Protein AF-A0A2U1VQ32-F1 (afdb_monomer)

Mean predicted aligned error: 4.56 Å

Structure (mmCIF, N/CA/C/O backbone):
data_AF-A0A2U1VQ32-F1
#
_entry.id   AF-A0A2U1VQ32-F1
#
loop_
_atom_site.group_PDB
_atom_site.id
_atom_site.type_symbol
_atom_site.label_atom_id
_atom_site.label_alt_id
_atom_site.label_comp_id
_atom_site.label_asym_id
_atom_site.label_entity_id
_atom_site.label_seq_id
_atom_s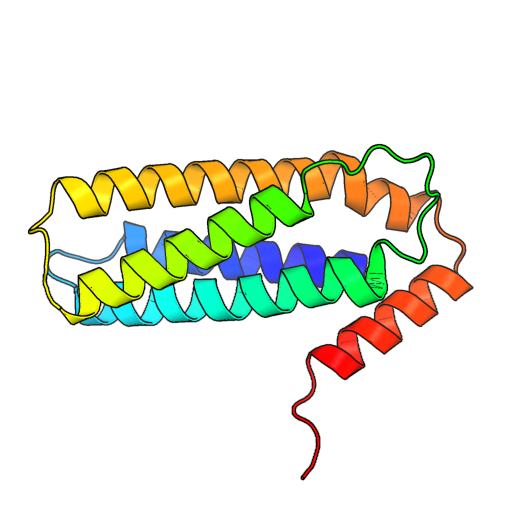ite.pdbx_PDB_ins_code
_atom_site.Cartn_x
_atom_site.Cartn_y
_atom_site.Cartn_z
_atom_site.occupancy
_atom_site.B_iso_or_equiv
_atom_site.auth_seq_id
_atom_site.auth_comp_id
_atom_site.auth_asym_id
_atom_site.auth_atom_id
_atom_site.pdbx_PDB_model_num
ATOM 1 N N . MET A 1 1 ? -10.276 -11.483 7.255 1.00 88.06 1 MET A N 1
ATOM 2 C CA . MET A 1 1 ? -10.559 -10.308 8.117 1.00 88.06 1 MET A CA 1
ATOM 3 C C . MET A 1 1 ? -9.885 -9.085 7.499 1.00 88.06 1 MET A C 1
ATOM 5 O O . MET A 1 1 ? -8.958 -9.293 6.727 1.00 88.06 1 MET A O 1
ATOM 9 N N . ILE A 1 2 ? -10.326 -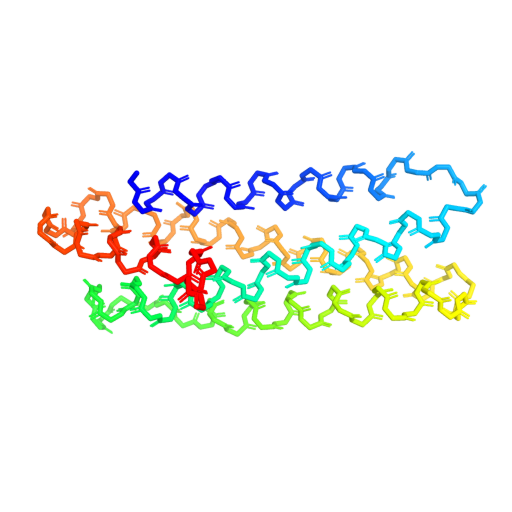7.850 7.770 1.00 95.88 2 ILE A N 1
ATOM 10 C CA . ILE A 1 2 ? -9.738 -6.654 7.133 1.00 95.88 2 ILE A CA 1
ATOM 11 C C . ILE A 1 2 ? -8.228 -6.504 7.387 1.00 95.88 2 ILE A C 1
ATOM 13 O O . ILE A 1 2 ? -7.496 -6.306 6.427 1.00 95.88 2 ILE A O 1
ATOM 17 N N . ALA A 1 3 ? -7.748 -6.731 8.616 1.00 95.62 3 ALA A N 1
ATOM 18 C CA . ALA A 1 3 ? -6.312 -6.718 8.928 1.00 95.62 3 ALA A CA 1
ATOM 19 C C . ALA A 1 3 ? -5.513 -7.718 8.070 1.00 95.62 3 ALA A C 1
ATOM 21 O O . ALA A 1 3 ? -4.540 -7.346 7.437 1.00 95.62 3 ALA A O 1
ATOM 22 N N . GLN A 1 4 ? -6.0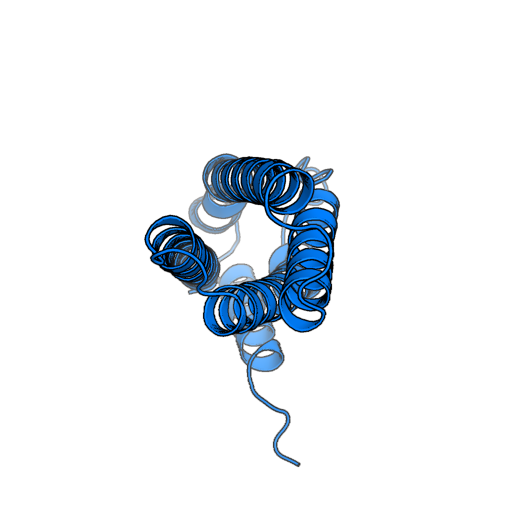04 -8.954 7.932 1.00 95.81 4 GLN A N 1
ATOM 23 C CA . GLN A 1 4 ? -5.383 -9.963 7.057 1.00 95.81 4 GLN A CA 1
ATOM 24 C C . GLN A 1 4 ? -5.386 -9.556 5.578 1.00 95.81 4 GLN A C 1
ATOM 26 O O . GLN A 1 4 ? -4.592 -10.059 4.798 1.00 95.81 4 GLN A O 1
ATOM 31 N N . THR A 1 5 ? -6.328 -8.704 5.166 1.00 96.25 5 THR A N 1
ATOM 32 C CA . THR A 1 5 ? -6.373 -8.215 3.782 1.00 96.25 5 THR A CA 1
ATOM 33 C C . THR A 1 5 ? -5.290 -7.164 3.556 1.00 96.25 5 THR A C 1
ATOM 35 O O . THR A 1 5 ? -4.655 -7.191 2.516 1.00 96.25 5 THR A O 1
ATOM 38 N N . ILE A 1 6 ? -5.059 -6.285 4.537 1.00 97.38 6 ILE A N 1
ATOM 39 C CA . ILE A 1 6 ? -3.960 -5.309 4.522 1.00 97.38 6 ILE A CA 1
ATOM 40 C C . ILE A 1 6 ? -2.618 -6.046 4.450 1.00 97.38 6 ILE A C 1
ATOM 42 O O . ILE A 1 6 ? -1.866 -5.836 3.507 1.00 97.38 6 ILE A O 1
ATOM 46 N N . GLU A 1 7 ? -2.388 -6.993 5.362 1.00 97.19 7 GLU A N 1
ATOM 47 C CA . GLU A 1 7 ? -1.155 -7.797 5.401 1.00 97.19 7 GLU A CA 1
ATOM 48 C C . GLU A 1 7 ? -0.940 -8.576 4.091 1.00 97.19 7 GLU A C 1
ATOM 50 O O . GLU A 1 7 ? 0.159 -8.604 3.544 1.00 97.19 7 GLU A O 1
ATOM 55 N N . SER A 1 8 ? -2.007 -9.157 3.530 1.00 97.19 8 SER A N 1
ATOM 56 C CA . SER A 1 8 ? -1.931 -9.856 2.243 1.00 97.19 8 SER A CA 1
ATOM 57 C C . SER A 1 8 ? -1.604 -8.925 1.072 1.00 97.19 8 SER A C 1
ATOM 59 O O . SER A 1 8 ? -0.912 -9.357 0.151 1.00 97.19 8 SER A O 1
ATOM 61 N N . ASP A 1 9 ? -2.106 -7.686 1.068 1.00 97.75 9 ASP A N 1
ATOM 62 C CA . ASP A 1 9 ? -1.760 -6.698 0.041 1.00 97.75 9 ASP A CA 1
ATOM 63 C C . ASP A 1 9 ? -0.275 -6.297 0.168 1.00 97.75 9 ASP A C 1
ATOM 65 O O . ASP A 1 9 ? 0.412 -6.155 -0.845 1.00 97.75 9 ASP A O 1
ATOM 69 N N . HIS A 1 10 ? 0.249 -6.168 1.395 1.00 98.25 10 HIS A N 1
ATOM 70 C CA . HIS A 1 10 ? 1.671 -5.887 1.629 1.00 98.25 10 HIS A CA 1
ATOM 71 C C . HIS A 1 10 ? 2.566 -7.004 1.104 1.00 98.25 10 HIS A C 1
ATOM 73 O O . HIS A 1 10 ? 3.559 -6.728 0.434 1.00 98.25 10 HIS A O 1
ATOM 79 N N . ASP A 1 11 ? 2.225 -8.261 1.379 1.00 97.94 11 ASP A N 1
ATOM 80 C CA . ASP A 1 11 ? 3.020 -9.398 0.914 1.00 97.94 11 ASP A CA 1
ATOM 81 C C . ASP A 1 11 ? 3.014 -9.502 -0.616 1.00 97.94 11 ASP A C 1
ATOM 83 O O . ASP A 1 11 ? 4.080 -9.634 -1.219 1.00 97.94 11 ASP A O 1
ATOM 87 N N . ALA A 1 12 ? 1.859 -9.299 -1.258 1.00 96.69 12 ALA A N 1
ATOM 88 C CA . ALA A 1 12 ? 1.773 -9.218 -2.717 1.00 96.69 12 ALA A CA 1
ATOM 89 C C . ALA A 1 12 ? 2.618 -8.062 -3.290 1.00 96.69 12 ALA A C 1
ATOM 91 O O . ALA A 1 12 ? 3.274 -8.209 -4.320 1.00 96.69 12 ALA A O 1
ATOM 92 N N . GLY A 1 13 ? 2.659 -6.912 -2.611 1.00 96.19 13 GLY A N 1
ATOM 93 C CA . GLY A 1 13 ? 3.536 -5.806 -2.992 1.00 96.19 13 GLY A CA 1
ATOM 94 C C . GLY A 1 13 ? 5.026 -6.154 -2.874 1.00 96.19 13 GLY A C 1
ATOM 95 O O . GLY A 1 13 ? 5.799 -5.872 -3.790 1.00 96.19 13 GLY A O 1
ATOM 96 N N . LYS A 1 14 ? 5.440 -6.820 -1.786 1.00 96.19 14 LYS A N 1
ATOM 97 C CA . LYS A 1 14 ? 6.832 -7.272 -1.582 1.00 96.19 14 LYS A CA 1
ATOM 98 C C . LYS A 1 14 ? 7.271 -8.255 -2.668 1.00 96.19 14 LYS A C 1
ATOM 100 O O . LYS A 1 14 ? 8.414 -8.177 -3.122 1.00 96.19 14 LYS A O 1
ATOM 105 N N . GLU A 1 15 ? 6.376 -9.145 -3.097 1.00 94.69 15 GLU A N 1
ATOM 106 C CA . GLU A 1 15 ? 6.630 -10.083 -4.196 1.00 94.69 15 GLU A CA 1
ATOM 107 C C . GLU A 1 15 ? 6.957 -9.350 -5.500 1.00 94.69 15 GLU A C 1
ATOM 109 O O . GLU A 1 15 ? 7.956 -9.678 -6.141 1.00 94.69 15 GLU A O 1
ATOM 114 N N . VAL A 1 16 ? 6.214 -8.289 -5.837 1.00 92.88 16 VAL A N 1
ATOM 115 C CA . VAL A 1 16 ? 6.509 -7.455 -7.014 1.00 92.88 16 VAL A CA 1
ATOM 116 C C . VAL A 1 16 ? 7.934 -6.889 -6.957 1.00 92.88 16 VAL A C 1
ATOM 118 O O . VAL A 1 16 ? 8.691 -6.990 -7.926 1.00 92.88 16 VAL A O 1
ATOM 121 N N . PHE A 1 17 ? 8.354 -6.331 -5.817 1.00 92.44 17 PHE A N 1
ATOM 122 C CA . PHE A 1 17 ? 9.724 -5.818 -5.675 1.00 92.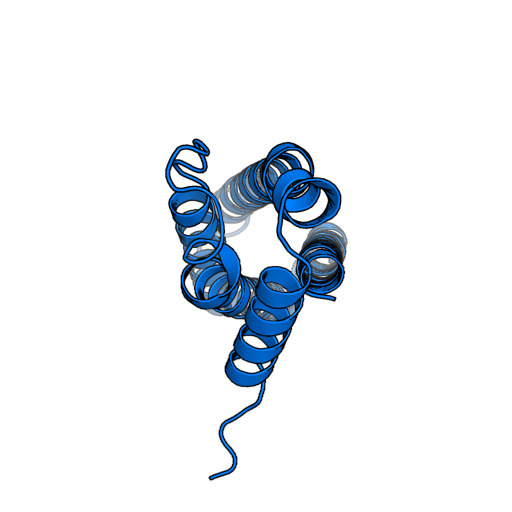44 17 PHE A CA 1
ATOM 123 C C . PHE A 1 17 ? 10.786 -6.915 -5.766 1.00 92.44 17 PHE A C 1
ATOM 125 O O . PHE A 1 17 ? 11.886 -6.649 -6.254 1.00 92.44 17 PHE A O 1
ATOM 132 N N . ALA A 1 18 ? 10.486 -8.126 -5.292 1.00 90.00 18 ALA A N 1
ATOM 133 C CA . ALA A 1 18 ? 11.391 -9.262 -5.408 1.00 90.00 18 ALA A CA 1
ATOM 134 C C . ALA A 1 18 ? 11.557 -9.703 -6.870 1.00 90.00 18 ALA A C 1
ATOM 136 O O . ALA A 1 18 ? 12.679 -9.982 -7.284 1.00 90.00 18 ALA A O 1
ATOM 137 N N . VAL A 1 19 ? 10.481 -9.720 -7.661 1.00 88.81 19 VAL A N 1
ATOM 138 C CA . VAL A 1 19 ? 10.540 -10.033 -9.099 1.00 88.81 19 VAL A CA 1
ATOM 139 C C . VAL A 1 19 ? 11.368 -8.980 -9.833 1.00 88.81 19 VAL A C 1
ATOM 141 O O . VAL A 1 19 ? 12.389 -9.300 -10.439 1.00 88.81 19 VAL A O 1
ATOM 144 N N . VAL A 1 20 ? 11.011 -7.701 -9.686 1.00 86.50 20 VAL A N 1
ATOM 145 C CA . VAL A 1 20 ? 11.703 -6.602 -10.376 1.00 86.50 20 VAL A CA 1
ATOM 146 C C . VAL A 1 20 ? 13.177 -6.485 -9.980 1.00 86.50 20 VAL A C 1
ATOM 148 O O . VAL A 1 20 ? 14.017 -6.228 -10.842 1.00 86.50 20 VAL A O 1
ATOM 151 N N . GLY A 1 21 ? 13.507 -6.688 -8.701 1.00 82.44 21 GLY A N 1
ATOM 152 C CA . GLY A 1 21 ? 14.885 -6.621 -8.208 1.00 82.44 21 GLY A CA 1
ATOM 153 C C . GLY A 1 21 ? 15.778 -7.785 -8.655 1.00 82.44 21 GLY A C 1
ATOM 154 O O . GLY A 1 21 ? 16.996 -7.631 -8.663 1.00 82.44 21 GLY A O 1
ATOM 155 N N . ASN A 1 22 ? 15.195 -8.927 -9.037 1.00 80.62 22 ASN A N 1
ATOM 156 C CA . ASN A 1 22 ? 15.929 -10.119 -9.479 1.00 80.62 22 ASN A CA 1
ATOM 157 C C . ASN A 1 22 ? 15.940 -10.310 -11.007 1.00 80.62 22 ASN A C 1
ATOM 159 O O . ASN A 1 22 ? 16.592 -11.233 -11.500 1.00 80.62 22 ASN A O 1
ATOM 163 N N . ALA A 1 23 ? 15.228 -9.473 -11.763 1.00 74.88 23 ALA A N 1
ATOM 164 C CA . ALA A 1 23 ? 15.148 -9.589 -13.213 1.00 74.88 23 ALA A CA 1
ATOM 165 C C . ALA A 1 23 ? 16.507 -9.293 -13.885 1.00 74.88 23 ALA A C 1
ATOM 167 O O . ALA A 1 23 ? 17.149 -8.276 -13.610 1.00 74.88 23 ALA A O 1
ATOM 168 N N . ALA A 1 24 ? 16.948 -10.173 -14.791 1.00 65.81 24 ALA A N 1
ATOM 169 C CA . ALA A 1 24 ? 18.203 -10.009 -15.530 1.00 65.81 24 ALA A CA 1
ATOM 170 C C . ALA A 1 24 ? 18.105 -8.867 -16.560 1.00 65.81 24 ALA A C 1
ATOM 172 O O . ALA A 1 24 ? 17.082 -8.695 -17.222 1.00 65.81 24 ALA A O 1
ATOM 173 N N . GLU A 1 25 ? 19.166 -8.075 -16.734 1.00 68.19 25 GLU A N 1
ATOM 174 C CA . GLU A 1 25 ? 19.111 -6.926 -17.645 1.00 68.19 25 GLU A CA 1
ATOM 175 C C . GLU A 1 25 ? 19.240 -7.318 -19.133 1.00 68.19 25 GLU A C 1
ATOM 177 O O . GLU A 1 25 ? 20.088 -8.151 -19.467 1.00 68.19 25 GLU A O 1
ATOM 182 N N . PRO A 1 26 ? 18.469 -6.688 -20.051 1.00 65.12 26 PRO A N 1
ATOM 183 C CA . PRO A 1 26 ? 17.368 -5.747 -19.816 1.00 65.12 26 PRO A CA 1
ATOM 184 C C . PRO A 1 26 ? 15.976 -6.421 -19.863 1.00 65.12 26 PRO A C 1
ATOM 186 O O . PRO A 1 26 ? 15.475 -6.748 -20.939 1.00 65.12 26 PRO A O 1
ATOM 189 N N . ALA A 1 27 ? 15.299 -6.527 -18.713 1.00 82.12 27 ALA A N 1
ATOM 190 C CA . ALA A 1 27 ? 13.934 -7.059 -18.569 1.00 82.12 27 ALA A CA 1
ATOM 191 C C . ALA A 1 27 ? 12.846 -5.957 -18.554 1.00 82.12 27 ALA A C 1
ATOM 193 O O . ALA A 1 27 ? 12.037 -5.854 -17.633 1.00 82.12 27 ALA A O 1
ATOM 194 N N . TRP A 1 28 ? 12.831 -5.074 -19.559 1.00 85.69 28 TRP A N 1
ATOM 195 C CA . TRP A 1 28 ? 11.945 -3.894 -19.568 1.00 85.69 28 TRP A CA 1
ATOM 196 C C . TRP A 1 28 ? 10.447 -4.209 -19.571 1.00 85.69 28 TRP A C 1
ATOM 198 O O . TRP A 1 28 ? 9.681 -3.499 -18.921 1.00 85.69 28 TRP A O 1
ATOM 208 N N . ASP A 1 29 ? 10.031 -5.254 -20.285 1.00 87.00 29 ASP A N 1
ATOM 209 C CA . ASP A 1 29 ? 8.617 -5.632 -20.371 1.00 87.00 29 ASP A CA 1
ATOM 210 C C . ASP A 1 29 ? 8.116 -6.209 -19.035 1.00 87.00 29 ASP A C 1
ATOM 212 O O . ASP A 1 29 ? 7.008 -5.895 -18.603 1.00 87.00 29 ASP A O 1
ATOM 216 N N . GLU A 1 30 ? 8.967 -6.967 -18.338 1.00 88.38 30 GLU A N 1
ATOM 217 C CA . GLU A 1 30 ? 8.710 -7.471 -16.984 1.00 88.38 30 GLU A CA 1
ATOM 218 C C . GLU A 1 30 ? 8.633 -6.315 -15.982 1.00 88.38 30 GLU A C 1
ATOM 220 O O . GLU A 1 30 ? 7.609 -6.141 -15.327 1.00 88.38 30 GLU A O 1
ATOM 225 N N . ARG A 1 31 ? 9.641 -5.426 -15.959 1.00 90.12 31 ARG A N 1
ATOM 226 C CA . ARG A 1 31 ? 9.631 -4.200 -15.136 1.00 90.12 31 ARG A CA 1
ATOM 227 C C . ARG A 1 31 ? 8.345 -3.389 -15.341 1.00 90.12 31 ARG A C 1
ATOM 229 O O . ARG A 1 31 ? 7.761 -2.895 -14.381 1.00 90.12 31 ARG A O 1
ATOM 236 N N . ALA A 1 32 ? 7.898 -3.243 -16.589 1.00 92.19 32 ALA A N 1
ATOM 237 C CA . ALA A 1 32 ? 6.668 -2.534 -16.919 1.00 92.19 32 ALA A CA 1
ATOM 238 C C . ALA A 1 32 ? 5.408 -3.229 -16.386 1.00 92.19 32 ALA A C 1
ATOM 240 O O . ALA A 1 32 ? 4.534 -2.555 -15.838 1.00 92.19 32 ALA A O 1
ATOM 241 N N . GLY A 1 3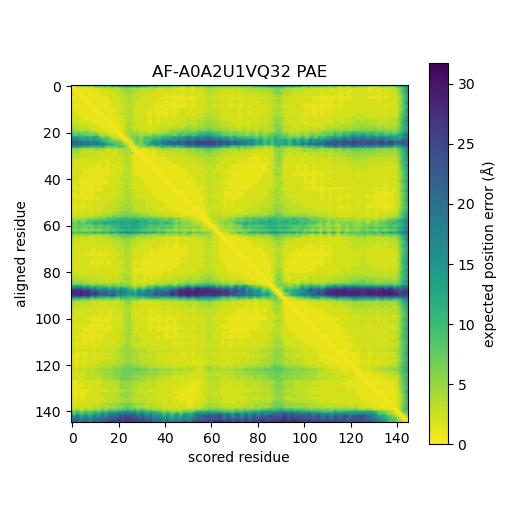3 ? 5.296 -4.545 -16.582 1.00 93.69 33 GLY A N 1
ATOM 242 C CA . GLY A 1 33 ? 4.150 -5.333 -16.129 1.00 93.69 33 GLY A CA 1
ATOM 243 C C . GLY A 1 33 ? 4.018 -5.327 -14.610 1.00 93.69 33 GLY A C 1
ATOM 244 O O . GLY A 1 33 ? 2.947 -5.027 -14.084 1.00 93.69 33 GLY A O 1
ATOM 245 N N . GLU A 1 34 ? 5.129 -5.558 -13.921 1.00 95.12 34 GLU A N 1
ATOM 246 C CA . GLU A 1 34 ? 5.198 -5.617 -12.466 1.00 95.12 34 GLU A CA 1
ATOM 247 C C . GLU A 1 34 ? 4.894 -4.266 -11.807 1.00 95.12 34 GLU A C 1
ATOM 249 O O . GLU A 1 34 ? 4.056 -4.173 -10.910 1.00 95.12 34 GLU A O 1
ATOM 254 N N . MET A 1 35 ? 5.480 -3.171 -12.302 1.00 96.00 35 MET A N 1
ATOM 255 C CA . MET A 1 35 ? 5.172 -1.835 -11.776 1.00 96.00 35 MET A CA 1
ATOM 256 C C . MET A 1 35 ? 3.711 -1.435 -12.012 1.00 96.00 35 MET A C 1
ATOM 258 O O . MET A 1 35 ? 3.110 -0.753 -11.183 1.00 96.00 35 MET A O 1
ATOM 262 N N . GLU A 1 36 ? 3.098 -1.887 -13.107 1.00 96.81 36 GLU A N 1
ATOM 263 C CA . GLU A 1 36 ? 1.671 -1.662 -13.332 1.00 96.81 36 GLU A CA 1
ATOM 264 C C . GLU A 1 36 ? 0.794 -2.517 -12.404 1.00 96.81 36 GLU A C 1
ATOM 266 O O . GLU A 1 36 ? -0.258 -2.060 -11.948 1.00 96.81 36 GLU A O 1
ATOM 271 N N . ALA A 1 37 ? 1.208 -3.753 -12.114 1.00 96.19 37 ALA A N 1
ATOM 272 C CA . ALA A 1 37 ? 0.541 -4.600 -11.133 1.00 96.19 37 ALA A CA 1
ATOM 273 C C . ALA A 1 37 ? 0.570 -3.954 -9.741 1.00 96.19 37 ALA A C 1
ATOM 275 O O . ALA A 1 37 ? -0.489 -3.816 -9.124 1.00 96.19 37 ALA A O 1
ATOM 276 N N . LEU A 1 38 ? 1.735 -3.461 -9.306 1.00 98.00 38 LEU A N 1
ATOM 277 C CA . LEU A 1 38 ? 1.875 -2.729 -8.049 1.00 98.00 38 LEU A CA 1
ATOM 278 C C . LEU A 1 38 ? 1.004 -1.472 -8.023 1.00 98.00 38 LEU A C 1
ATOM 280 O O . LEU A 1 38 ? 0.267 -1.278 -7.062 1.00 98.00 38 LEU A O 1
ATOM 284 N N . ALA A 1 39 ? 1.032 -0.647 -9.075 1.00 98.00 39 ALA A N 1
ATOM 285 C CA . ALA A 1 39 ? 0.226 0.572 -9.139 1.00 98.00 39 ALA A CA 1
ATOM 286 C C . ALA A 1 39 ? -1.270 0.281 -8.930 1.00 98.00 39 ALA A C 1
ATOM 288 O O . ALA A 1 39 ? -1.910 0.897 -8.080 1.00 98.00 39 ALA A O 1
ATOM 289 N N . ARG A 1 40 ? -1.811 -0.717 -9.642 1.00 96.69 40 ARG A N 1
ATOM 290 C CA . ARG A 1 40 ? -3.217 -1.129 -9.501 1.00 96.69 40 ARG A CA 1
ATOM 291 C C . ARG A 1 40 ? -3.531 -1.677 -8.113 1.00 96.69 40 ARG A C 1
ATOM 293 O O . ARG A 1 40 ? -4.568 -1.335 -7.546 1.00 96.69 40 ARG A O 1
ATOM 300 N N . LEU A 1 41 ? -2.658 -2.529 -7.575 1.00 97.00 41 LEU A N 1
ATOM 301 C CA . LEU A 1 41 ? -2.819 -3.077 -6.229 1.00 97.00 41 LEU A CA 1
ATOM 302 C C . LEU A 1 41 ? -2.890 -1.946 -5.197 1.00 97.00 41 LEU A C 1
ATOM 304 O O . LEU A 1 41 ? -3.808 -1.917 -4.379 1.00 97.00 41 LEU A O 1
ATOM 308 N N . TRP A 1 42 ? -1.976 -0.979 -5.284 1.00 97.88 42 TRP A N 1
ATOM 309 C CA . TRP A 1 42 ? -1.868 0.118 -4.325 1.00 97.88 42 TRP A CA 1
ATOM 310 C C . TRP A 1 42 ? -2.980 1.167 -4.453 1.00 97.88 42 TRP A C 1
ATOM 312 O O . TRP A 1 42 ? -3.399 1.761 -3.457 1.00 97.88 42 TRP A O 1
ATOM 322 N N . GLU A 1 43 ? -3.521 1.374 -5.654 1.00 97.06 43 GLU A N 1
ATOM 323 C CA . GLU A 1 43 ? -4.742 2.164 -5.849 1.00 97.06 43 GLU A CA 1
ATOM 324 C C . GLU A 1 43 ? -5.933 1.528 -5.122 1.00 97.06 43 GLU A C 1
ATOM 326 O O . GLU A 1 43 ? -6.629 2.193 -4.350 1.00 97.06 43 GLU A O 1
ATOM 331 N N . VAL A 1 44 ? -6.150 0.225 -5.320 1.00 96.62 44 VAL A N 1
ATOM 332 C CA . VAL A 1 44 ? -7.236 -0.517 -4.661 1.00 96.62 44 VAL A CA 1
ATOM 333 C C . VAL A 1 44 ? -7.039 -0.555 -3.147 1.00 96.62 44 VAL A C 1
ATOM 335 O O . VAL A 1 44 ? -8.004 -0.374 -2.397 1.00 96.62 44 VAL A O 1
ATOM 338 N N . HIS A 1 45 ? -5.801 -0.753 -2.696 1.00 97.88 45 HIS A N 1
ATOM 339 C CA . HIS A 1 45 ? -5.432 -0.719 -1.288 1.00 97.88 45 HIS A CA 1
ATOM 340 C C . HIS A 1 45 ? -5.781 0.636 -0.655 1.00 97.88 45 HIS A C 1
ATOM 342 O O . HIS A 1 45 ? -6.533 0.685 0.319 1.00 97.88 45 HIS A O 1
ATOM 348 N N . GLY A 1 46 ? -5.357 1.743 -1.269 1.00 96.69 46 GLY A N 1
ATOM 349 C CA . GLY A 1 46 ? -5.670 3.094 -0.797 1.00 96.69 46 GLY A CA 1
ATOM 350 C C . GLY A 1 46 ? -7.167 3.388 -0.739 1.00 96.69 46 GLY A C 1
ATOM 351 O O . GLY A 1 46 ? -7.658 3.908 0.262 1.00 96.69 46 GLY A O 1
ATOM 352 N N . VAL A 1 47 ? -7.921 2.997 -1.772 1.00 96.31 47 VAL A N 1
ATOM 353 C CA . VAL A 1 47 ? -9.388 3.140 -1.794 1.00 96.31 47 VAL A CA 1
ATOM 354 C C . VAL A 1 47 ? -10.040 2.326 -0.673 1.00 96.31 47 VAL A C 1
ATOM 356 O O . VAL A 1 47 ? -11.018 2.769 -0.064 1.00 96.31 47 VAL A O 1
ATOM 359 N N . MET A 1 48 ? -9.515 1.136 -0.378 1.00 97.06 48 MET A N 1
ATOM 360 C CA . MET A 1 48 ? -9.967 0.336 0.756 1.00 97.06 48 MET A CA 1
ATOM 361 C C . MET A 1 48 ? -9.672 1.035 2.086 1.00 97.06 48 MET A C 1
ATOM 363 O O . MET A 1 48 ? -10.582 1.123 2.914 1.00 97.06 48 MET A O 1
ATOM 367 N N . LEU A 1 49 ? -8.466 1.571 2.285 1.00 96.12 49 LEU A N 1
ATOM 368 C CA . LEU A 1 49 ? -8.124 2.303 3.504 1.00 96.12 49 LEU A CA 1
ATOM 369 C C . LEU A 1 49 ? -9.065 3.495 3.704 1.00 96.12 49 LEU A C 1
ATOM 371 O O . LEU A 1 49 ? -9.705 3.618 4.748 1.00 96.12 49 LEU A O 1
ATOM 375 N N . GLU A 1 50 ? -9.223 4.316 2.668 1.00 95.44 50 GLU A N 1
ATOM 376 C CA . GLU A 1 50 ? -10.032 5.535 2.689 1.00 95.44 50 GLU A CA 1
ATOM 377 C C . GLU A 1 50 ? -11.520 5.262 2.943 1.00 95.44 50 GLU A C 1
ATOM 379 O O . GLU A 1 50 ? -12.162 5.975 3.710 1.00 95.44 50 GLU A O 1
ATOM 384 N N . ARG A 1 51 ? -12.097 4.239 2.302 1.00 95.75 51 ARG A N 1
ATOM 385 C CA . ARG A 1 51 ? -13.558 4.039 2.296 1.00 95.75 51 ARG A CA 1
ATOM 386 C C . ARG A 1 51 ? -14.041 2.972 3.267 1.00 95.75 51 ARG A C 1
ATOM 388 O O . ARG A 1 51 ? -15.187 3.024 3.725 1.00 95.75 51 ARG A O 1
ATOM 395 N N . ALA A 1 52 ? -13.210 1.972 3.547 1.00 96.44 52 ALA A N 1
ATOM 396 C CA . ALA A 1 52 ? -13.565 0.881 4.440 1.00 96.44 52 ALA A CA 1
ATOM 397 C C . ALA A 1 52 ? -13.006 1.101 5.845 1.00 96.44 52 ALA A C 1
ATOM 399 O O . ALA A 1 52 ? -13.772 0.964 6.796 1.00 96.44 52 ALA A O 1
ATOM 400 N N . VAL A 1 53 ? -11.724 1.446 5.979 1.00 95.75 53 VAL A N 1
ATOM 401 C CA . VAL A 1 53 ? -11.009 1.397 7.265 1.00 95.75 53 VAL A CA 1
ATOM 402 C C . VAL A 1 53 ? -11.115 2.706 8.037 1.00 95.75 53 VAL A C 1
ATOM 404 O O . VAL A 1 53 ? -11.749 2.735 9.090 1.00 95.75 53 VAL A O 1
ATOM 407 N N . LEU A 1 54 ? -10.546 3.791 7.509 1.00 93.44 54 LEU A N 1
ATOM 408 C CA . LEU A 1 54 ? -10.407 5.062 8.229 1.00 93.44 54 LEU A CA 1
ATOM 409 C C . LEU A 1 54 ? -11.730 5.630 8.770 1.00 93.44 54 LEU A C 1
ATOM 411 O O . LEU A 1 54 ? -11.738 6.060 9.920 1.00 93.44 54 LEU A O 1
ATOM 415 N N . PRO A 1 55 ? -12.872 5.565 8.051 1.00 93.19 55 PRO A N 1
ATOM 416 C CA . PRO A 1 55 ? -14.140 6.092 8.562 1.00 93.19 55 PRO A CA 1
ATOM 417 C C . PRO A 1 55 ? -14.682 5.366 9.802 1.00 93.19 55 PRO A C 1
ATOM 419 O O . PRO A 1 55 ? -15.676 5.803 10.374 1.00 93.19 55 PRO A O 1
ATOM 422 N N . ARG A 1 56 ? -14.097 4.221 10.170 1.00 93.44 56 ARG A N 1
ATOM 423 C CA . ARG A 1 56 ? -14.554 3.345 11.261 1.00 93.44 56 ARG A CA 1
ATOM 424 C C . ARG A 1 56 ? -13.560 3.260 12.413 1.00 93.44 56 ARG A C 1
ATOM 426 O O . ARG A 1 56 ? -13.797 2.510 13.358 1.00 93.44 56 ARG A O 1
ATOM 433 N N . LEU A 1 57 ? -12.455 3.991 12.322 1.00 90.75 57 LEU A N 1
ATOM 434 C CA . LEU A 1 57 ? -11.497 4.144 13.406 1.00 90.75 57 LEU A CA 1
ATOM 435 C C . LEU A 1 57 ? -11.760 5.452 14.150 1.00 90.75 57 LEU A C 1
ATOM 437 O O . LEU A 1 57 ? -12.453 6.338 13.651 1.00 90.75 57 LEU A O 1
ATOM 441 N N . ASP A 1 58 ? -11.227 5.544 15.366 1.00 86.56 58 ASP A N 1
ATOM 442 C CA . ASP A 1 58 ? -11.302 6.762 16.167 1.00 86.56 58 ASP A CA 1
ATOM 443 C C . ASP A 1 58 ? -10.665 7.933 15.392 1.00 86.56 58 ASP A C 1
ATOM 445 O O . ASP A 1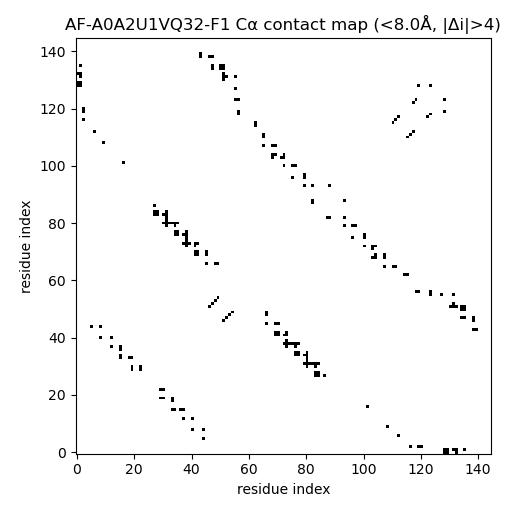 58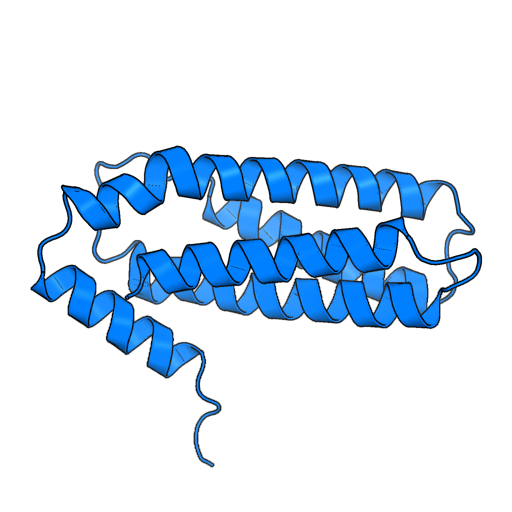 ? -9.482 7.844 15.053 1.00 86.56 58 ASP A O 1
ATOM 449 N N . PRO A 1 59 ? -11.399 9.030 15.117 1.00 80.19 59 PRO A N 1
ATOM 450 C CA . PRO A 1 59 ? -10.849 10.209 14.449 1.00 80.19 59 PRO A CA 1
ATOM 451 C C . PRO A 1 59 ? -9.680 10.860 15.198 1.00 80.19 59 PRO A C 1
ATOM 453 O O . PRO A 1 59 ? -8.944 11.643 14.603 1.00 80.19 59 PRO A O 1
ATOM 456 N N . ALA A 1 60 ? -9.519 10.577 16.496 1.00 78.94 60 ALA A N 1
ATOM 457 C CA . ALA A 1 60 ? -8.385 11.037 17.290 1.00 78.94 60 ALA A CA 1
ATOM 458 C C . ALA A 1 60 ? -7.097 10.229 17.042 1.00 78.94 60 ALA A C 1
ATOM 460 O O . ALA A 1 60 ? -6.029 10.645 17.494 1.00 78.94 60 ALA A O 1
ATOM 461 N N . ALA A 1 61 ? -7.169 9.084 16.351 1.00 81.12 61 ALA A N 1
ATOM 462 C CA . ALA A 1 61 ? -5.980 8.361 15.924 1.00 81.12 61 ALA A CA 1
ATOM 463 C C . ALA A 1 61 ? -5.249 9.177 14.848 1.00 81.12 61 ALA A C 1
ATOM 465 O O . ALA A 1 61 ? -5.792 9.428 13.771 1.00 81.12 61 ALA A O 1
ATOM 466 N N . ASP A 1 62 ? -4.010 9.580 15.134 1.00 81.25 62 ASP A N 1
ATOM 467 C CA . ASP A 1 62 ? -3.162 10.277 14.168 1.00 81.25 62 ASP A CA 1
ATOM 468 C C . ASP A 1 62 ? -2.658 9.299 13.101 1.00 81.25 62 ASP A C 1
ATOM 470 O O . ASP A 1 62 ? -1.567 8.746 13.180 1.00 81.25 62 ASP A O 1
ATOM 474 N N . LEU A 1 63 ? -3.507 9.065 12.105 1.00 84.00 63 LEU A N 1
ATOM 475 C CA . LEU A 1 63 ? -3.195 8.303 10.897 1.00 84.00 63 LEU A CA 1
ATOM 476 C C . LEU A 1 63 ? -2.815 9.246 9.743 1.00 84.00 63 LEU A C 1
ATOM 478 O O . LEU A 1 63 ? -2.921 8.895 8.561 1.00 84.00 63 LEU A O 1
ATOM 482 N N . GLY A 1 64 ? -2.396 10.469 10.092 1.00 76.19 64 GLY A N 1
ATOM 483 C CA . GLY A 1 64 ? -1.975 11.496 9.159 1.00 76.19 64 GLY A CA 1
ATOM 484 C C . GLY A 1 64 ? -0.886 10.985 8.218 1.00 76.19 64 GLY A C 1
ATOM 485 O O . GLY A 1 64 ? 0.088 10.334 8.610 1.00 76.19 64 GLY A O 1
ATOM 486 N N . GLY A 1 65 ? -1.067 11.270 6.931 1.00 85.25 65 GLY A N 1
ATOM 487 C CA . GLY A 1 65 ? -0.082 10.969 5.899 1.00 85.25 65 GLY A CA 1
ATOM 488 C C . GLY A 1 65 ? -0.055 9.524 5.391 1.00 85.25 65 GLY A C 1
ATOM 489 O O . GLY A 1 65 ? 0.611 9.297 4.387 1.00 85.25 65 GLY A O 1
ATOM 490 N N . LEU A 1 66 ? -0.791 8.562 5.974 1.00 91.25 66 LEU A N 1
ATOM 491 C CA . LEU A 1 66 ? -0.857 7.194 5.421 1.00 91.25 66 LEU A CA 1
ATOM 492 C C . LEU A 1 66 ? -1.455 7.181 4.007 1.00 91.25 66 LEU A C 1
ATOM 494 O O . LEU A 1 66 ? -0.872 6.614 3.086 1.00 91.25 66 LEU A O 1
ATOM 498 N N . LEU A 1 67 ? -2.570 7.890 3.794 1.00 91.62 67 LEU A N 1
ATOM 499 C CA . LEU A 1 67 ? -3.159 8.022 2.455 1.00 91.62 67 LEU A CA 1
ATOM 500 C C . LEU A 1 67 ? -2.266 8.813 1.491 1.00 91.62 67 LEU A C 1
ATOM 502 O O . LEU A 1 67 ? -2.281 8.553 0.288 1.00 91.62 67 LEU A O 1
ATOM 506 N N . ASP A 1 68 ? -1.482 9.770 1.992 1.00 94.12 68 ASP A N 1
ATOM 507 C CA . ASP A 1 68 ? -0.526 10.508 1.163 1.00 94.12 68 ASP A CA 1
ATOM 508 C C . ASP A 1 68 ? 0.629 9.613 0.718 1.00 94.12 68 ASP A C 1
ATOM 510 O O . ASP A 1 68 ? 0.973 9.615 -0.465 1.00 94.12 68 ASP A O 1
ATOM 514 N N . LEU A 1 69 ? 1.183 8.808 1.630 1.00 95.50 69 LEU A N 1
ATOM 515 C CA . LEU A 1 69 ? 2.176 7.784 1.308 1.00 95.50 69 LEU A CA 1
ATOM 516 C C . LEU A 1 69 ? 1.613 6.791 0.288 1.00 95.50 69 LEU A C 1
ATOM 518 O O . LEU A 1 69 ? 2.238 6.596 -0.753 1.00 95.50 69 LEU A O 1
ATOM 522 N N . ASN A 1 70 ? 0.390 6.292 0.496 1.00 96.94 70 ASN A N 1
ATOM 523 C CA . ASN A 1 70 ? -0.270 5.403 -0.458 1.00 96.94 70 ASN A CA 1
ATOM 524 C C . ASN A 1 70 ? -0.361 6.018 -1.858 1.00 96.94 70 ASN A C 1
ATOM 526 O O . ASN A 1 70 ? -0.008 5.383 -2.852 1.00 96.94 70 ASN A O 1
ATOM 530 N N . ARG A 1 71 ? -0.830 7.269 -1.956 1.00 96.56 71 ARG A N 1
ATOM 531 C CA . ARG A 1 71 ? -0.928 7.980 -3.240 1.00 96.56 71 ARG A CA 1
ATOM 532 C C . ARG A 1 71 ? 0.437 8.153 -3.902 1.00 96.56 71 ARG A C 1
ATOM 534 O O . ARG A 1 71 ? 0.533 8.015 -5.121 1.00 96.56 71 ARG A O 1
ATOM 541 N N . ARG A 1 72 ? 1.487 8.436 -3.125 1.00 97.88 72 ARG A N 1
ATOM 542 C CA . ARG A 1 72 ? 2.858 8.567 -3.643 1.00 97.88 72 ARG A CA 1
ATOM 543 C C . ARG A 1 72 ? 3.387 7.236 -4.171 1.00 97.88 72 ARG A C 1
ATOM 545 O O . ARG A 1 72 ? 3.900 7.221 -5.286 1.00 97.88 72 ARG A O 1
ATOM 552 N N . VAL A 1 73 ? 3.208 6.139 -3.434 1.00 98.31 73 VAL A N 1
ATOM 553 C CA . VAL A 1 73 ? 3.618 4.790 -3.864 1.00 98.31 73 VAL A CA 1
ATOM 554 C C . VAL A 1 73 ? 2.888 4.386 -5.148 1.00 98.31 73 VAL A C 1
ATOM 556 O O . VAL A 1 73 ? 3.538 4.054 -6.140 1.00 98.31 73 VAL A O 1
ATOM 559 N N . ALA A 1 74 ? 1.556 4.510 -5.183 1.00 97.94 74 ALA A N 1
ATOM 560 C CA . ALA A 1 74 ? 0.752 4.197 -6.367 1.00 97.94 74 ALA A CA 1
ATOM 561 C C . ALA A 1 74 ? 1.182 5.023 -7.595 1.00 97.94 74 ALA A C 1
ATOM 563 O O . ALA A 1 74 ? 1.399 4.484 -8.681 1.00 97.94 74 ALA A O 1
ATOM 564 N N . GLY A 1 75 ? 1.361 6.337 -7.411 1.00 98.06 75 GLY A N 1
ATOM 565 C CA . GLY A 1 75 ? 1.761 7.247 -8.482 1.00 98.06 75 GLY A CA 1
ATOM 566 C C . GLY A 1 75 ? 3.169 6.976 -9.015 1.00 98.06 75 GLY A C 1
ATOM 567 O O . GLY A 1 75 ? 3.376 6.982 -10.229 1.00 98.06 75 GLY A O 1
ATOM 568 N N . MET A 1 76 ? 4.135 6.701 -8.133 1.00 98.12 76 MET A N 1
ATOM 569 C CA . MET A 1 76 ? 5.503 6.364 -8.539 1.00 98.12 76 MET A CA 1
ATOM 570 C C . MET A 1 76 ? 5.568 5.021 -9.273 1.00 98.12 76 MET A C 1
ATOM 572 O O . MET A 1 76 ? 6.247 4.929 -10.296 1.00 98.12 76 MET A O 1
ATOM 576 N N . ALA A 1 77 ? 4.821 4.010 -8.820 1.00 97.88 77 ALA A N 1
ATOM 577 C CA . ALA A 1 77 ? 4.713 2.730 -9.519 1.00 97.88 77 ALA A CA 1
ATOM 578 C C . ALA A 1 77 ? 4.138 2.912 -10.939 1.00 97.88 77 ALA A C 1
ATOM 580 O O . ALA A 1 77 ? 4.711 2.420 -11.913 1.00 97.88 77 ALA A O 1
ATOM 581 N N . ALA A 1 78 ? 3.069 3.702 -11.090 1.00 97.62 78 ALA A N 1
ATOM 582 C CA . ALA A 1 78 ? 2.474 3.991 -12.396 1.00 97.62 78 ALA A CA 1
ATOM 583 C C . ALA A 1 78 ? 3.443 4.734 -13.341 1.00 97.62 78 ALA A C 1
ATOM 585 O O . ALA A 1 78 ? 3.536 4.407 -14.530 1.00 97.62 78 ALA A O 1
ATOM 586 N N . ASP A 1 79 ? 4.195 5.711 -12.826 1.00 95.81 79 ASP A N 1
ATOM 587 C CA . ASP A 1 79 ? 5.201 6.433 -13.609 1.00 95.81 79 ASP A CA 1
ATOM 588 C C . ASP A 1 79 ? 6.351 5.516 -14.064 1.00 95.81 79 ASP A C 1
ATOM 590 O O . ASP A 1 79 ? 6.717 5.514 -15.248 1.00 95.81 79 ASP A O 1
ATOM 594 N N . LEU A 1 80 ? 6.883 4.685 -13.162 1.00 94.19 80 LEU A N 1
ATOM 595 C CA . LEU A 1 80 ? 7.938 3.716 -13.476 1.00 94.19 80 LEU A CA 1
ATOM 596 C C . LEU A 1 80 ? 7.483 2.690 -14.515 1.00 94.19 80 LEU A C 1
ATOM 598 O O . LEU A 1 80 ? 8.247 2.399 -15.442 1.00 94.19 80 LEU A O 1
ATOM 602 N N . ALA A 1 81 ? 6.237 2.212 -14.425 1.00 94.25 81 ALA A N 1
ATOM 603 C CA . ALA A 1 81 ? 5.632 1.344 -15.434 1.00 94.25 81 ALA A CA 1
ATOM 604 C C . ALA A 1 81 ? 5.589 2.033 -16.808 1.00 94.25 81 ALA A C 1
ATOM 606 O O . ALA A 1 81 ? 6.007 1.468 -17.824 1.00 94.25 81 ALA A O 1
ATOM 607 N N . GLY A 1 82 ? 5.137 3.291 -16.851 1.00 92.94 82 GLY A N 1
ATOM 608 C CA . GLY A 1 82 ? 5.080 4.085 -18.078 1.00 92.94 82 GLY A CA 1
ATOM 609 C C . GLY A 1 82 ? 6.455 4.328 -18.706 1.00 92.94 82 GLY A C 1
ATOM 610 O O . GLY A 1 82 ? 6.597 4.270 -19.931 1.00 92.94 82 GLY A O 1
ATOM 611 N N . ARG A 1 83 ? 7.484 4.579 -17.889 1.00 91.38 83 ARG A N 1
ATOM 612 C CA . ARG A 1 83 ? 8.866 4.751 -18.363 1.00 91.38 83 ARG A CA 1
ATOM 613 C C . ARG A 1 83 ? 9.478 3.451 -18.879 1.00 91.38 83 ARG A C 1
ATOM 615 O O . ARG A 1 83 ? 10.073 3.481 -19.957 1.00 91.38 83 ARG A O 1
ATOM 622 N N . ALA A 1 84 ? 9.268 2.334 -18.180 1.00 90.00 84 ALA A N 1
ATOM 623 C CA . ALA A 1 84 ? 9.739 1.015 -18.602 1.00 90.00 84 ALA A CA 1
ATOM 624 C C . ALA A 1 84 ? 9.158 0.623 -19.974 1.00 90.00 84 ALA A C 1
ATOM 626 O O . ALA A 1 84 ? 9.911 0.260 -20.877 1.00 90.00 84 ALA A O 1
ATOM 627 N N . ARG A 1 85 ? 7.850 0.837 -20.196 1.00 89.56 85 ARG A N 1
ATOM 628 C CA . ARG A 1 85 ? 7.188 0.606 -21.500 1.00 89.56 85 ARG A CA 1
ATOM 629 C C . ARG A 1 85 ? 7.808 1.390 -22.646 1.00 89.56 85 ARG A C 1
ATOM 631 O O . ARG A 1 85 ? 7.960 0.880 -23.751 1.00 89.56 85 ARG A O 1
ATOM 638 N N . ARG A 1 86 ? 8.143 2.656 -22.392 1.00 87.00 86 ARG A N 1
ATOM 639 C CA . ARG A 1 86 ? 8.754 3.543 -23.391 1.00 87.00 86 ARG A CA 1
ATOM 640 C C . ARG A 1 86 ? 10.246 3.280 -23.580 1.00 87.00 86 ARG A C 1
ATOM 642 O O . ARG A 1 86 ? 10.847 3.932 -24.430 1.00 87.00 86 ARG A O 1
ATOM 649 N N . ARG A 1 87 ? 10.843 2.379 -22.785 1.00 82.19 87 ARG A N 1
ATOM 650 C CA . ARG A 1 87 ? 12.297 2.156 -22.705 1.00 82.19 87 ARG A CA 1
ATOM 651 C C . ARG A 1 87 ? 13.053 3.480 -22.525 1.00 82.19 87 ARG A C 1
ATOM 653 O O . ARG A 1 87 ? 14.123 3.693 -23.087 1.00 82.19 87 ARG A O 1
ATOM 660 N N . HIS A 1 88 ? 12.431 4.411 -21.801 1.00 64.56 88 HIS A N 1
ATOM 661 C CA . HIS A 1 88 ? 12.904 5.779 -21.636 1.00 64.56 88 HIS A CA 1
ATOM 662 C C . HIS A 1 88 ? 13.662 5.902 -20.314 1.00 64.56 88 HIS A C 1
ATOM 664 O O . HIS A 1 88 ? 13.205 5.376 -19.302 1.00 64.56 88 HIS A O 1
ATOM 670 N N . ASN A 1 89 ? 14.760 6.667 -20.312 1.00 55.53 89 ASN A N 1
ATOM 671 C CA . ASN A 1 89 ? 15.765 6.719 -19.241 1.00 55.53 89 ASN A CA 1
ATOM 672 C C . ASN A 1 89 ? 16.472 5.370 -19.055 1.00 55.53 89 ASN A C 1
ATOM 674 O O . ASN A 1 89 ? 16.183 4.659 -18.096 1.00 55.53 89 ASN A O 1
ATOM 678 N N . ALA A 1 90 ? 17.402 5.056 -19.964 1.00 57.62 90 ALA A N 1
ATOM 679 C CA . ALA A 1 90 ? 18.300 3.913 -19.837 1.00 57.62 90 ALA A CA 1
ATOM 680 C C . ALA A 1 90 ? 19.042 3.977 -18.485 1.00 57.62 90 ALA A C 1
ATOM 682 O O . ALA A 1 90 ? 19.919 4.810 -18.249 1.00 57.62 90 ALA A O 1
ATOM 683 N N . ASP A 1 91 ? 18.564 3.121 -17.591 1.00 63.47 91 ASP A N 1
ATOM 684 C CA . ASP A 1 91 ? 19.155 2.578 -16.373 1.00 63.47 91 ASP A CA 1
ATOM 685 C C . ASP A 1 91 ? 19.320 3.521 -15.171 1.00 63.47 91 ASP A C 1
ATOM 687 O O . ASP A 1 91 ? 18.760 3.236 -14.116 1.00 63.47 91 ASP A O 1
ATOM 691 N N . GLY A 1 92 ? 19.958 4.688 -15.293 1.00 72.81 92 GLY A N 1
ATOM 692 C CA . GLY A 1 92 ? 20.328 5.478 -14.103 1.00 72.81 92 GLY A CA 1
ATOM 693 C C . GLY A 1 92 ? 19.140 6.017 -13.290 1.00 72.81 92 GLY A C 1
ATOM 694 O O . GLY A 1 92 ? 18.968 5.707 -12.115 1.00 72.81 92 GLY A O 1
ATOM 695 N N . ARG A 1 93 ? 18.282 6.828 -13.922 1.00 85.56 93 ARG A N 1
ATOM 696 C CA . ARG A 1 93 ? 17.173 7.496 -13.215 1.00 85.56 93 ARG A CA 1
ATOM 697 C C . ARG A 1 93 ? 16.035 6.544 -12.853 1.00 85.56 93 ARG A C 1
ATOM 699 O O . ARG A 1 93 ? 15.329 6.781 -11.883 1.00 85.56 93 ARG A O 1
ATOM 706 N N . TRP A 1 94 ? 15.818 5.501 -13.656 1.00 89.31 94 TRP A N 1
ATOM 707 C CA . TRP A 1 94 ? 14.764 4.526 -13.379 1.00 89.31 94 TRP A CA 1
ATOM 708 C C . TRP A 1 94 ? 15.088 3.722 -12.118 1.00 89.31 94 TRP A C 1
ATOM 710 O O . TRP A 1 94 ? 14.223 3.601 -11.258 1.00 89.31 94 TRP A O 1
ATOM 720 N N . LEU A 1 95 ? 16.335 3.255 -11.970 1.00 88.38 95 LEU A N 1
ATOM 721 C CA . LEU A 1 95 ? 16.758 2.496 -10.790 1.00 88.38 95 LEU A CA 1
ATOM 722 C C . LEU A 1 95 ? 16.700 3.344 -9.514 1.00 88.38 95 LEU A C 1
ATOM 724 O O . LEU A 1 95 ? 16.141 2.889 -8.524 1.00 88.38 95 LEU A O 1
ATOM 728 N N . THR A 1 96 ? 17.169 4.597 -9.549 1.00 91.25 96 THR A N 1
ATOM 729 C CA . THR A 1 96 ? 17.062 5.506 -8.390 1.00 91.25 96 THR A CA 1
ATOM 730 C C . THR A 1 96 ? 15.613 5.721 -7.950 1.00 91.25 96 THR A C 1
ATOM 732 O O . THR A 1 96 ? 15.304 5.651 -6.764 1.00 91.25 96 THR A O 1
ATOM 735 N N . ASP A 1 97 ? 14.704 5.962 -8.897 1.00 93.81 97 ASP A N 1
ATOM 736 C CA . ASP A 1 97 ? 13.291 6.169 -8.570 1.00 93.81 97 ASP A CA 1
ATOM 737 C C . ASP A 1 97 ? 12.612 4.865 -8.108 1.00 93.81 97 ASP A C 1
ATOM 739 O O . ASP A 1 97 ? 11.689 4.909 -7.295 1.00 93.81 97 ASP A O 1
ATOM 743 N N . PHE A 1 98 ? 13.068 3.705 -8.591 1.00 93.69 98 PHE A N 1
ATOM 744 C CA . PHE A 1 98 ? 12.622 2.393 -8.117 1.00 93.69 98 PHE A CA 1
ATOM 745 C C . PHE A 1 98 ? 13.062 2.121 -6.671 1.00 93.69 98 PHE A C 1
ATOM 747 O O . PHE A 1 98 ? 12.257 1.657 -5.864 1.00 93.69 98 PHE A O 1
ATOM 754 N N . GLU A 1 99 ? 14.306 2.446 -6.315 1.00 94.19 99 GLU A N 1
ATOM 755 C CA . GLU A 1 99 ? 14.799 2.336 -4.938 1.00 94.19 99 GLU A CA 1
ATOM 756 C C . GLU A 1 99 ? 14.026 3.260 -3.987 1.00 94.19 99 GLU A C 1
ATOM 758 O O . GLU A 1 99 ? 13.643 2.840 -2.894 1.00 94.19 99 GLU A O 1
ATOM 763 N N . GLU A 1 100 ? 13.723 4.489 -4.417 1.00 96.75 100 GLU A N 1
ATOM 764 C CA . GLU A 1 100 ? 12.889 5.411 -3.639 1.00 96.75 100 GLU A CA 1
ATOM 765 C C . GLU A 1 100 ? 11.448 4.900 -3.493 1.00 96.75 100 GLU A C 1
ATOM 767 O O . GLU A 1 100 ? 10.888 4.955 -2.397 1.00 96.75 100 GLU A O 1
ATOM 772 N N . LEU A 1 101 ? 10.854 4.349 -4.558 1.00 97.88 101 LEU A N 1
ATOM 773 C CA . LEU A 1 101 ? 9.545 3.696 -4.479 1.00 97.88 101 LEU A CA 1
ATOM 774 C C . LEU A 1 101 ? 9.559 2.558 -3.448 1.00 97.88 101 LEU A C 1
ATOM 776 O O . LEU A 1 101 ? 8.662 2.498 -2.609 1.00 97.88 101 LEU A O 1
ATOM 780 N N . LYS A 1 102 ? 10.574 1.685 -3.482 1.00 97.44 102 LYS A N 1
ATOM 781 C CA . LYS A 1 102 ? 10.718 0.584 -2.521 1.00 97.44 102 LYS A CA 1
ATOM 782 C C . LYS A 1 102 ? 10.812 1.112 -1.088 1.00 97.44 102 LYS A C 1
ATOM 784 O O . LYS A 1 102 ? 10.103 0.628 -0.213 1.00 97.44 102 LYS A O 1
ATOM 789 N N . ARG A 1 103 ? 11.625 2.147 -0.854 1.00 97.50 103 ARG A N 1
ATOM 790 C CA . ARG A 1 103 ? 11.767 2.778 0.466 1.00 97.50 103 ARG A CA 1
ATOM 791 C C . ARG A 1 103 ? 10.437 3.335 0.982 1.00 97.50 103 ARG A C 1
ATOM 793 O O . ARG A 1 103 ? 10.106 3.123 2.144 1.00 97.50 103 ARG A O 1
ATOM 800 N N . LEU A 1 104 ? 9.684 4.043 0.137 1.00 98.00 104 LEU A N 1
ATOM 801 C CA . LEU A 1 104 ? 8.376 4.605 0.498 1.00 98.00 104 LEU A CA 1
ATOM 802 C C . LEU A 1 104 ? 7.332 3.518 0.767 1.00 98.00 104 LEU A C 1
ATOM 804 O O . LEU A 1 104 ? 6.530 3.653 1.688 1.00 98.00 104 LEU A O 1
ATOM 808 N N . PHE A 1 105 ? 7.350 2.447 -0.023 1.00 98.44 105 PHE A N 1
ATOM 809 C CA . PHE A 1 105 ? 6.501 1.282 0.186 1.00 98.44 105 PHE A CA 1
ATOM 810 C C . PHE A 1 105 ? 6.795 0.607 1.532 1.00 98.44 105 PHE A C 1
ATOM 812 O O . PHE A 1 105 ? 5.869 0.363 2.303 1.00 98.44 105 PHE A O 1
ATOM 819 N N . ASP A 1 106 ? 8.072 0.352 1.833 1.00 97.75 106 ASP A N 1
ATOM 820 C CA . ASP A 1 106 ? 8.492 -0.287 3.084 1.00 97.75 106 ASP A CA 1
ATOM 821 C C . ASP A 1 106 ? 8.127 0.595 4.292 1.00 97.75 106 ASP A C 1
ATOM 823 O O . ASP A 1 106 ? 7.624 0.098 5.299 1.00 97.75 106 ASP A O 1
ATOM 827 N N . GLU A 1 107 ? 8.317 1.915 4.173 1.00 96.69 107 GLU A N 1
ATOM 828 C CA . GLU A 1 107 ? 7.896 2.899 5.177 1.00 96.69 107 GLU A CA 1
ATOM 829 C C . GLU A 1 107 ? 6.382 2.849 5.416 1.00 96.69 107 GLU A C 1
ATOM 831 O O . GLU A 1 107 ? 5.943 2.799 6.565 1.00 96.69 107 GLU A O 1
ATOM 836 N N . GLN A 1 108 ? 5.577 2.831 4.350 1.00 97.31 108 GLN A N 1
ATOM 837 C CA . GLN A 1 108 ? 4.124 2.758 4.471 1.00 97.31 108 GLN A CA 1
ATOM 838 C C . GLN A 1 108 ? 3.680 1.451 5.136 1.00 97.31 108 GLN A C 1
ATOM 840 O O . GLN A 1 108 ? 2.913 1.509 6.096 1.00 97.31 108 GLN A O 1
ATOM 845 N N . CYS A 1 109 ? 4.169 0.298 4.669 1.00 97.62 109 CYS A N 1
ATOM 846 C CA . CYS A 1 109 ? 3.793 -1.001 5.233 1.00 97.62 109 CYS A CA 1
ATOM 847 C C . CYS A 1 109 ? 4.155 -1.074 6.720 1.00 97.62 109 CYS A C 1
ATOM 849 O O . CYS A 1 109 ? 3.324 -1.451 7.539 1.00 97.62 109 CYS A O 1
ATOM 851 N N . LEU A 1 110 ? 5.361 -0.622 7.089 1.00 96.31 110 LEU A N 1
ATOM 852 C CA . LEU A 1 110 ? 5.799 -0.592 8.484 1.00 96.31 110 LEU A CA 1
ATOM 853 C C . LEU A 1 110 ? 4.883 0.274 9.354 1.00 96.31 110 LEU A C 1
ATOM 855 O O . LEU A 1 110 ? 4.537 -0.125 10.466 1.00 96.31 110 LEU A O 1
ATOM 859 N N . ARG A 1 111 ? 4.490 1.456 8.867 1.00 95.50 111 ARG A N 1
ATOM 860 C CA . ARG A 1 111 ? 3.570 2.334 9.597 1.00 95.50 111 ARG A CA 1
ATOM 861 C C . ARG A 1 11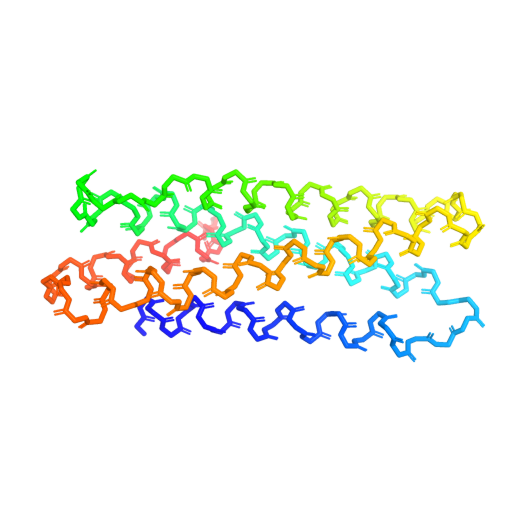1 ? 2.183 1.724 9.718 1.00 95.50 111 ARG A C 1
ATOM 863 O O . ARG A 1 111 ? 1.596 1.771 10.791 1.00 95.50 111 ARG A O 1
ATOM 870 N N . GLU A 1 112 ? 1.654 1.120 8.662 1.00 96.81 112 GLU A N 1
ATOM 871 C CA . GLU A 1 112 ? 0.363 0.437 8.736 1.00 96.81 112 GLU A CA 1
ATOM 872 C C . GLU A 1 112 ? 0.401 -0.742 9.718 1.00 96.81 112 GLU A C 1
ATOM 874 O O . GLU A 1 112 ? -0.496 -0.867 10.551 1.00 96.81 112 GLU A O 1
ATOM 879 N N . ASP A 1 113 ? 1.459 -1.547 9.705 1.00 95.81 113 ASP A N 1
ATOM 880 C CA . ASP A 1 113 ? 1.621 -2.684 10.615 1.00 95.81 113 ASP A CA 1
ATOM 881 C C . ASP A 1 113 ? 1.807 -2.257 12.078 1.00 95.81 113 ASP A C 1
ATOM 883 O O . ASP A 1 113 ? 1.330 -2.936 12.990 1.00 95.81 113 ASP A O 1
ATOM 887 N N . ALA A 1 114 ? 2.485 -1.132 12.321 1.00 94.06 114 ALA A N 1
ATOM 888 C CA . ALA A 1 114 ? 2.768 -0.634 13.666 1.00 94.06 114 ALA A CA 1
ATOM 889 C C . ALA A 1 114 ? 1.647 0.244 14.245 1.00 94.06 114 ALA A C 1
ATOM 891 O O . ALA A 1 114 ? 1.435 0.254 15.459 1.00 94.06 114 ALA A O 1
ATOM 892 N N . GLU A 1 115 ? 0.942 0.995 13.399 1.00 93.12 115 GLU A N 1
ATOM 893 C CA . GLU A 1 115 ? -0.034 2.005 13.816 1.00 93.12 115 GLU A CA 1
ATOM 894 C C . GLU A 1 115 ? -1.465 1.562 13.489 1.00 93.12 115 GLU A C 1
ATOM 896 O O . GLU A 1 115 ? -2.329 1.577 14.362 1.00 93.12 115 GLU A O 1
ATOM 901 N N . LEU A 1 116 ? -1.741 1.129 12.256 1.00 94.88 116 LEU A N 1
ATOM 902 C CA . LEU A 1 116 ? -3.105 0.878 11.778 1.00 94.88 116 LEU A CA 1
ATOM 903 C C . LEU A 1 116 ? -3.638 -0.506 12.176 1.00 94.88 116 LEU A C 1
ATOM 905 O O . LEU A 1 116 ? -4.748 -0.629 12.702 1.00 94.88 116 LEU A O 1
ATOM 909 N N . VAL A 1 117 ? -2.866 -1.560 11.919 1.00 95.50 117 VAL A N 1
ATOM 910 C CA . VAL A 1 117 ? -3.265 -2.951 12.173 1.00 95.50 117 VAL A CA 1
ATOM 911 C C . VAL A 1 117 ? -3.574 -3.197 13.658 1.00 95.50 117 VAL A C 1
ATOM 913 O O . VAL A 1 117 ? -4.611 -3.812 13.935 1.00 95.50 117 VAL A O 1
ATOM 916 N N . PRO A 1 118 ? -2.791 -2.685 14.631 1.00 94.50 118 PRO A N 1
ATOM 917 C CA . PRO A 1 118 ? -3.118 -2.829 16.048 1.00 94.50 118 PRO A CA 1
ATOM 918 C C . PRO A 1 118 ? -4.412 -2.107 16.433 1.00 94.50 118 PRO A C 1
ATOM 920 O O . PRO A 1 118 ? -5.204 -2.637 17.208 1.00 94.50 118 PRO A O 1
ATOM 923 N N . LEU A 1 119 ? -4.704 -0.937 15.849 1.00 94.06 119 LEU A N 1
ATOM 924 C CA . LEU A 1 119 ? -5.981 -0.251 16.089 1.00 94.06 119 LEU A CA 1
ATOM 925 C C . LEU A 1 119 ? -7.169 -1.102 15.629 1.00 94.06 119 LEU A C 1
ATOM 927 O O . LEU A 1 119 ? -8.170 -1.202 16.339 1.00 94.06 119 LEU A O 1
ATOM 931 N N . ILE A 1 120 ? -7.048 -1.756 14.474 1.00 95.31 120 ILE A N 1
ATOM 932 C CA . ILE A 1 120 ? -8.079 -2.661 13.954 1.00 95.31 120 ILE A CA 1
ATOM 933 C C . ILE A 1 120 ? -8.236 -3.896 14.851 1.00 95.31 120 ILE A C 1
ATOM 935 O O . ILE A 1 120 ? -9.361 -4.310 15.121 1.00 95.31 120 ILE A O 1
ATOM 939 N N . ARG A 1 121 ? -7.131 -4.519 15.272 1.00 94.06 121 ARG A N 1
ATOM 940 C CA . ARG A 1 121 ? -7.155 -5.787 16.019 1.00 94.06 121 ARG A CA 1
ATOM 941 C C . ARG A 1 121 ? -7.580 -5.616 17.470 1.00 94.06 121 ARG A C 1
ATOM 943 O O . ARG A 1 121 ? -8.402 -6.391 17.953 1.00 94.06 121 ARG A O 1
ATOM 950 N N . ASP A 1 122 ? -7.030 -4.607 18.132 1.00 93.38 122 ASP A N 1
ATOM 951 C CA . ASP A 1 122 ? -7.071 -4.514 19.590 1.00 93.38 122 ASP A CA 1
ATOM 952 C C . ASP A 1 122 ? -8.106 -3.501 20.080 1.00 93.38 122 ASP A C 1
ATOM 954 O O . ASP A 1 122 ? -8.522 -3.557 21.237 1.00 93.38 122 ASP A O 1
ATOM 958 N N . ARG A 1 123 ? -8.506 -2.547 19.226 1.00 90.56 123 ARG A N 1
ATOM 959 C CA . ARG A 1 123 ? -9.340 -1.407 19.645 1.00 90.56 123 ARG A CA 1
ATOM 960 C C . ARG A 1 123 ? -10.658 -1.277 18.894 1.00 90.56 123 ARG A C 1
ATOM 962 O O . ARG A 1 123 ? -11.604 -0.722 19.448 1.00 90.56 123 ARG A O 1
ATOM 969 N N . ALA A 1 124 ? -10.750 -1.763 17.659 1.00 92.88 124 ALA A N 1
ATOM 970 C CA . ALA A 1 124 ? -11.989 -1.671 16.900 1.00 92.88 124 ALA A CA 1
ATOM 971 C C . ALA A 1 124 ? -13.047 -2.647 17.436 1.00 92.88 124 ALA A C 1
ATOM 973 O O . ALA A 1 124 ? -12.778 -3.818 17.702 1.00 92.88 124 ALA A O 1
ATOM 974 N N . ALA A 1 125 ? -14.289 -2.173 17.545 1.00 94.44 125 ALA A N 1
ATOM 975 C CA . ALA A 1 125 ? -15.411 -3.034 17.897 1.00 94.44 125 ALA A CA 1
ATOM 976 C C . ALA A 1 125 ? -15.612 -4.134 16.827 1.00 94.44 125 ALA A C 1
ATOM 978 O O . ALA A 1 125 ? -15.464 -3.850 15.632 1.00 94.44 125 ALA A O 1
ATOM 979 N N . PRO A 1 126 ? -16.018 -5.364 17.201 1.00 94.56 126 PRO A N 1
ATOM 980 C CA . PRO A 1 126 ? -16.213 -6.461 16.247 1.00 94.56 126 PRO A CA 1
ATOM 981 C C . PRO A 1 126 ? -17.134 -6.118 15.066 1.00 94.56 126 PRO A C 1
ATOM 983 O O . PRO A 1 126 ? -16.835 -6.476 13.925 1.00 94.56 126 PRO A O 1
ATOM 986 N N . ASP A 1 127 ? -18.213 -5.371 15.313 1.00 95.88 127 ASP A N 1
ATOM 987 C CA . ASP A 1 127 ? -19.146 -4.936 14.266 1.00 95.88 127 ASP A CA 1
ATOM 988 C C . ASP A 1 127 ? -18.493 -3.966 13.275 1.00 95.88 127 ASP A C 1
ATOM 990 O O . ASP A 1 127 ? -18.702 -4.080 12.063 1.00 95.88 127 ASP A O 1
ATOM 994 N N . ALA A 1 128 ? -17.636 -3.067 13.769 1.00 95.94 128 ALA A N 1
ATOM 995 C CA . ALA A 1 128 ? -16.857 -2.174 12.922 1.00 95.94 128 ALA A CA 1
ATOM 996 C C . ALA A 1 128 ? -15.896 -2.985 12.041 1.00 95.94 128 ALA A C 1
ATOM 998 O O . ALA A 1 128 ? -15.868 -2.791 10.827 1.00 95.94 128 ALA A O 1
ATOM 999 N N . VAL A 1 129 ? -15.176 -3.962 12.608 1.00 97.06 129 VAL A N 1
ATOM 1000 C CA . VAL A 1 129 ? -14.278 -4.860 11.852 1.00 97.06 129 VAL A CA 1
ATOM 1001 C C . VAL A 1 129 ? -15.040 -5.646 10.779 1.00 97.06 129 VAL A C 1
ATOM 1003 O O . VAL A 1 129 ? -14.562 -5.796 9.645 1.00 97.06 129 VAL A O 1
ATOM 1006 N N . ALA A 1 130 ? -16.239 -6.138 11.099 1.00 96.44 130 ALA A N 1
ATOM 1007 C CA . ALA A 1 130 ? -17.093 -6.843 10.150 1.00 96.44 130 ALA A CA 1
ATOM 1008 C C . ALA A 1 130 ? -17.545 -5.927 9.000 1.00 96.44 130 ALA A C 1
ATOM 1010 O O . ALA A 1 130 ? -17.534 -6.334 7.834 1.00 96.44 130 ALA A O 1
ATOM 1011 N N . GLU A 1 131 ? -17.911 -4.681 9.293 1.00 96.56 131 GLU A N 1
ATOM 1012 C CA . GLU A 1 131 ? -18.314 -3.705 8.283 1.00 96.56 131 GLU A CA 1
ATOM 1013 C C . GLU A 1 131 ? -17.148 -3.236 7.401 1.00 96.56 131 GLU A C 1
ATOM 1015 O O . GLU A 1 131 ? -17.292 -3.223 6.173 1.00 96.56 131 GLU A O 1
ATOM 1020 N N . MET A 1 132 ? -15.980 -2.947 7.990 1.00 97.75 132 MET A N 1
ATOM 1021 C CA . MET A 1 132 ? -14.740 -2.687 7.248 1.00 97.75 132 MET A CA 1
ATOM 1022 C C . MET A 1 132 ? -14.466 -3.841 6.275 1.00 97.75 132 MET A C 1
ATOM 1024 O O . MET A 1 132 ? -14.276 -3.626 5.080 1.00 97.75 132 MET A O 1
ATOM 1028 N N . THR A 1 133 ? -14.533 -5.086 6.761 1.00 97.06 133 THR A N 1
ATOM 1029 C CA . THR A 1 133 ? -14.284 -6.288 5.950 1.00 97.06 133 THR A CA 1
ATOM 1030 C C . THR A 1 133 ? -15.288 -6.424 4.799 1.00 97.06 133 THR A C 1
ATOM 1032 O O . THR A 1 133 ? -14.893 -6.726 3.673 1.00 97.06 133 THR A O 1
ATOM 1035 N N . ARG A 1 134 ? -16.587 -6.202 5.044 1.00 96.44 134 ARG A N 1
ATOM 1036 C CA . ARG A 1 134 ? -17.619 -6.257 3.990 1.00 96.44 134 ARG A CA 1
ATOM 1037 C C . ARG A 1 134 ? -17.399 -5.187 2.925 1.00 96.44 134 ARG A C 1
ATOM 1039 O O . ARG A 1 134 ? -17.430 -5.502 1.738 1.00 96.44 134 ARG A O 1
ATOM 1046 N N . THR A 1 135 ? -17.130 -3.954 3.346 1.00 96.19 135 THR A N 1
ATOM 1047 C CA . THR A 1 135 ? -16.900 -2.821 2.440 1.00 96.19 135 THR A CA 1
ATOM 1048 C C . THR A 1 135 ? -15.656 -3.057 1.588 1.00 96.19 135 THR A C 1
ATOM 1050 O O . THR A 1 135 ? -15.705 -2.948 0.366 1.00 96.19 135 THR A O 1
ATOM 1053 N N . ALA A 1 136 ? -14.561 -3.485 2.214 1.00 95.50 136 ALA A N 1
ATOM 1054 C CA . ALA A 1 136 ? -13.310 -3.822 1.547 1.00 95.50 136 ALA A CA 1
ATOM 1055 C C . ALA A 1 136 ? -13.458 -4.943 0.505 1.00 95.50 136 ALA A C 1
ATOM 1057 O O . ALA A 1 136 ? -12.819 -4.892 -0.544 1.00 95.50 136 ALA A O 1
ATOM 1058 N N . ARG A 1 137 ? -14.307 -5.945 0.768 1.00 93.94 137 ARG A N 1
ATOM 1059 C CA . ARG A 1 137 ? -14.630 -6.999 -0.208 1.00 93.94 137 ARG A CA 1
ATOM 1060 C C . ARG A 1 137 ? -15.436 -6.456 -1.383 1.00 93.94 137 ARG A C 1
ATOM 1062 O O . ARG A 1 137 ? -15.103 -6.759 -2.521 1.00 93.94 137 ARG A O 1
ATOM 1069 N N . ALA A 1 138 ? -16.452 -5.637 -1.117 1.00 93.44 138 ALA A N 1
ATOM 1070 C CA . ALA A 1 138 ? -17.280 -5.039 -2.163 1.00 93.44 138 ALA A CA 1
ATOM 1071 C C . ALA A 1 138 ? -16.475 -4.123 -3.103 1.00 93.44 138 ALA A C 1
ATOM 1073 O O . ALA A 1 138 ? -16.766 -4.069 -4.291 1.00 93.44 138 ALA A O 1
ATOM 1074 N N . LEU A 1 139 ? -15.446 -3.441 -2.589 1.00 92.00 139 LEU A N 1
ATOM 1075 C CA . LEU A 1 139 ? -14.545 -2.604 -3.392 1.00 92.00 139 LEU A CA 1
ATOM 1076 C C . LEU A 1 139 ? -13.614 -3.411 -4.310 1.00 92.00 139 LEU A C 1
ATOM 1078 O O . LEU A 1 139 ? -13.202 -2.902 -5.345 1.00 92.00 139 LEU A O 1
ATOM 1082 N N . ARG A 1 140 ? -13.276 -4.649 -3.928 1.00 85.88 140 ARG A N 1
ATOM 1083 C CA . ARG A 1 140 ? -12.359 -5.525 -4.680 1.00 85.88 140 ARG A CA 1
ATOM 1084 C C . ARG A 1 140 ? -13.064 -6.443 -5.672 1.00 85.88 140 ARG A C 1
ATOM 1086 O O . ARG A 1 140 ? -12.421 -6.990 -6.561 1.00 85.88 140 ARG A O 1
ATOM 1093 N N . GLN A 1 141 ? -14.369 -6.645 -5.521 1.00 81.00 141 GLN A N 1
ATOM 1094 C CA . GLN A 1 141 ? -15.136 -7.398 -6.501 1.00 81.00 141 GLN A CA 1
ATOM 1095 C C . GLN A 1 141 ? -15.365 -6.527 -7.741 1.00 81.00 141 GLN A C 1
ATOM 1097 O O . GLN A 1 141 ? -15.829 -5.391 -7.601 1.00 81.00 141 GLN A O 1
ATOM 1102 N N . PRO A 1 142 ? -15.091 -7.028 -8.959 1.00 56.75 142 PRO A N 1
ATOM 1103 C CA . PRO A 1 142 ? -15.576 -6.359 -10.155 1.00 56.75 142 PRO A CA 1
ATOM 1104 C C . PRO A 1 142 ? -17.097 -6.264 -10.029 1.00 56.75 142 PRO A C 1
ATOM 1106 O O . PRO A 1 142 ? -17.751 -7.262 -9.716 1.00 56.75 142 PRO A O 1
ATOM 1109 N N . ARG A 1 143 ? -17.668 -5.064 -10.216 1.00 47.66 143 ARG A N 1
ATOM 1110 C CA . ARG A 1 143 ? -19.127 -4.925 -10.312 1.00 47.66 143 ARG A CA 1
ATOM 1111 C C . ARG A 1 143 ? -19.582 -5.928 -11.365 1.00 47.66 143 ARG A C 1
ATOM 1113 O O . ARG A 1 143 ? -19.174 -5.805 -12.516 1.00 47.66 143 ARG A O 1
ATOM 1120 N N . ALA A 1 144 ? -20.368 -6.921 -10.953 1.00 42.12 144 ALA A N 1
ATOM 1121 C CA . ALA A 1 144 ? -21.091 -7.754 -11.896 1.00 42.12 144 ALA A CA 1
ATOM 1122 C C . ALA A 1 144 ? -21.901 -6.792 -12.774 1.00 42.12 144 ALA A C 1
ATOM 1124 O O . ALA A 1 144 ? -22.737 -6.045 -12.255 1.00 42.12 144 ALA A O 1
ATOM 1125 N N . ALA A 1 145 ? -21.509 -6.712 -14.043 1.00 39.66 145 ALA A N 1
ATOM 1126 C CA . ALA A 1 145 ? -22.207 -5.959 -15.071 1.00 39.66 145 ALA A CA 1
ATOM 1127 C C . ALA A 1 145 ? -23.495 -6.689 -15.454 1.00 39.66 145 ALA A C 1
ATOM 1129 O O . ALA A 1 145 ? -23.475 -7.943 -15.451 1.00 39.66 145 ALA A O 1
#

Sequence (145 aa):
MIAQTIESDHDAGKEVFAVVGNAAEPAWDERAGEMEALARLWEVHGVMLERAVLPRLDPAADLGGLLDLNRRVAGMAADLAGRARRRHNADGRWLTDFEELKRLFDEQCLREDAELVPLIRDRAAPDAVAEMTRTARALRQPRAA

Solvent-accessible surface area (backbone atoms only — not comparable to full-atom values): 7825 Å² total; per-residue (Å²): 104,48,60,60,50,54,54,50,52,49,52,55,47,52,50,42,53,52,52,57,73,66,55,63,89,89,44,41,68,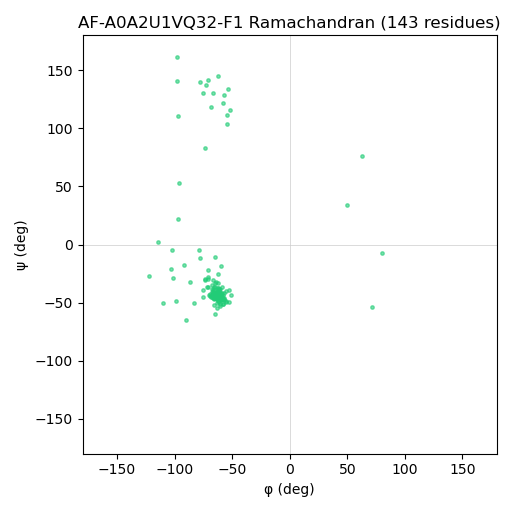57,44,16,52,43,24,40,51,45,16,55,51,35,49,54,48,41,52,31,42,63,71,22,43,58,80,64,50,66,86,84,58,88,64,78,60,53,67,56,47,35,53,49,40,20,50,49,26,41,50,51,12,56,31,30,68,66,68,49,63,84,61,64,65,51,51,56,53,49,54,51,40,51,52,52,44,52,52,45,52,51,47,39,61,69,56,49,41,49,45,56,72,78,65,43,54,70,69,49,45,51,48,23,31,53,44,38,47,60,73,69,46,77,76,85,125

pLDDT: mean 90.36, std 11.23, range [39.66, 98.44]

Nearest PDB structures (foldseek):
  5a7d-assembly2_O  TM=5.246E-01  e=4.360E-01  Drosophila melanogaster
  5a7d-assembly4_N  TM=4.386E-01  e=3.390E-01  Drosophila melanogaster
  5a7d-assembly2_Q  TM=4.038E-01  e=8.383E-01  Drosophila melanogaster
  7zjh-assembly1_C  TM=5.645E-01  e=8.475E+00  Rattus norvegicus

Secondary structure (DSSP, 8-state):
-HHHHHHHHHHHHHHHHHHHHHPPSS-HHHHHHHHHHHHHHHHHHHHHIIIIIGGGS-TTS--TTHHHHHHHHHHHHHHHHHHHHTT-S-SHHHHHHHHHHHHHHHHHHHHIIIIIHHIIIIIS-HHHHHHHHHHHHHHHS----

Radius of gyration: 16.41 Å; Cα contacts (8 Å, |Δi|>4): 127; chains: 1; bounding box: 42×22×43 Å

Foldseek 3Di:
DLLVVLVVLLVLLVVLLVQLVPDDPPPLLSLLVSLLVNLVSLVLVLCLCVPQAPVQFDPPQPPPCLSVLSVVLSVLSNVLSVCSVVVHDPDDPSVVSSVVSVVSSVVSSVCCVVRVSCRLVPPGDPVSNVRSVVVSVVSPDDPPD